Protein AF-A0A191TNE5-F1 (afdb_monomer_lite)

Structure (mmCIF, N/CA/C/O backbone):
data_AF-A0A191TNE5-F1
#
_entry.id   AF-A0A191TNE5-F1
#
loop_
_atom_site.group_PDB
_atom_site.id
_atom_site.type_symbol
_atom_site.label_atom_id
_atom_site.label_alt_id
_atom_site.label_comp_id
_atom_site.label_asym_id
_atom_site.label_entity_id
_atom_site.label_seq_id
_atom_site.pdbx_PDB_ins_code
_atom_site.Cartn_x
_atom_site.Cartn_y
_atom_site.Cartn_z
_atom_site.occupancy
_atom_site.B_iso_or_equiv
_atom_site.auth_seq_id
_atom_site.auth_comp_id
_atom_site.auth_asym_id
_atom_site.auth_atom_id
_atom_site.pdbx_PDB_model_num
ATOM 1 N N . MET A 1 1 ? 44.045 -22.160 -43.237 1.00 56.81 1 MET A N 1
ATOM 2 C CA . MET A 1 1 ? 44.665 -21.521 -42.048 1.00 56.81 1 MET A CA 1
ATOM 3 C C . MET A 1 1 ? 44.133 -20.107 -41.806 1.00 56.81 1 MET A C 1
ATOM 5 O O . MET A 1 1 ? 44.012 -19.737 -40.651 1.00 56.81 1 MET A O 1
ATOM 9 N N . SER A 1 2 ? 43.735 -19.357 -42.839 1.00 58.50 2 SER A N 1
ATOM 10 C CA . SER A 1 2 ? 42.990 -18.088 -42.722 1.00 58.50 2 SER A CA 1
ATOM 11 C C . SER A 1 2 ? 41.552 -18.247 -42.198 1.00 58.50 2 SER A C 1
ATOM 13 O O . SER A 1 2 ? 41.098 -17.406 -41.433 1.00 58.50 2 SER A O 1
ATOM 15 N N . ASP A 1 3 ? 40.870 -19.354 -42.516 1.00 63.12 3 ASP A N 1
ATOM 16 C CA . ASP A 1 3 ? 39.485 -19.592 -42.057 1.00 63.12 3 ASP A CA 1
ATOM 17 C C . ASP A 1 3 ? 39.366 -19.947 -40.566 1.00 63.12 3 ASP A C 1
ATOM 19 O O . ASP A 1 3 ? 38.325 -19.731 -39.956 1.00 63.12 3 ASP A O 1
ATOM 23 N N . LEU A 1 4 ? 40.436 -20.451 -39.940 1.00 58.78 4 LEU A N 1
ATOM 24 C CA . LEU A 1 4 ? 40.446 -20.765 -38.503 1.00 58.78 4 LEU A CA 1
ATOM 25 C C . LEU A 1 4 ? 40.683 -19.516 -37.639 1.00 58.78 4 LEU A C 1
ATOM 27 O O . LEU A 1 4 ? 40.211 -19.461 -36.509 1.00 58.78 4 LEU A O 1
ATOM 31 N N . ALA A 1 5 ? 41.334 -18.485 -38.194 1.00 61.16 5 ALA A N 1
ATOM 32 C CA . ALA A 1 5 ? 41.516 -17.192 -37.531 1.00 61.16 5 ALA A CA 1
ATOM 33 C C . ALA A 1 5 ? 40.217 -16.361 -37.497 1.00 61.16 5 ALA A C 1
ATOM 35 O O . ALA A 1 5 ? 39.995 -15.595 -36.561 1.00 61.16 5 ALA A O 1
ATOM 36 N N . GLN A 1 6 ? 39.319 -16.541 -38.477 1.00 56.53 6 GLN A N 1
ATOM 37 C CA . GLN A 1 6 ? 37.994 -15.906 -38.464 1.00 56.53 6 GLN A CA 1
ATOM 38 C C . GLN A 1 6 ? 36.999 -16.576 -37.502 1.00 56.53 6 GLN A C 1
ATOM 40 O O . GLN A 1 6 ? 36.040 -15.927 -37.088 1.00 56.53 6 GLN A O 1
ATOM 45 N N . LEU A 1 7 ? 37.228 -17.833 -37.105 1.00 59.94 7 LEU A N 1
ATOM 46 C CA . LEU A 1 7 ? 36.355 -18.560 -36.175 1.00 59.94 7 LEU A CA 1
ATOM 47 C C . LEU A 1 7 ? 36.657 -18.271 -34.695 1.00 59.94 7 LEU A C 1
ATOM 49 O O . LEU A 1 7 ? 35.757 -18.384 -33.867 1.00 59.94 7 LEU A O 1
ATOM 53 N N . GLU A 1 8 ? 37.870 -17.826 -34.355 1.00 58.50 8 GLU A N 1
ATOM 54 C CA . GLU A 1 8 ? 38.217 -17.384 -32.992 1.00 58.50 8 GLU A CA 1
ATOM 55 C C . GLU A 1 8 ? 37.733 -15.947 -32.708 1.00 58.50 8 GLU A C 1
ATOM 57 O O . GLU A 1 8 ? 37.327 -15.619 -31.596 1.00 58.50 8 GLU A O 1
ATOM 62 N N . SER A 1 9 ? 37.665 -15.101 -33.744 1.00 56.03 9 SER A N 1
ATOM 63 C CA . SER A 1 9 ? 37.179 -13.714 -33.649 1.00 56.03 9 SER A CA 1
ATOM 64 C C . SER A 1 9 ? 35.645 -13.585 -33.570 1.00 56.03 9 SER A C 1
ATOM 66 O O . SER A 1 9 ? 35.142 -12.483 -33.345 1.00 56.03 9 SER A O 1
ATOM 68 N N . GLY A 1 10 ? 34.894 -14.672 -33.780 1.00 53.88 10 GLY A N 1
ATOM 69 C CA . GLY A 1 10 ? 33.422 -14.681 -33.821 1.00 53.88 10 GLY A CA 1
ATOM 70 C C . GLY A 1 10 ? 32.728 -15.036 -32.499 1.00 53.88 10 GLY A C 1
ATOM 71 O O . GLY A 1 10 ? 31.500 -15.107 -32.449 1.00 53.88 10 GLY A O 1
ATOM 72 N N . GLY A 1 11 ? 33.486 -15.271 -31.425 1.00 46.25 11 GLY A N 1
ATOM 73 C CA . GLY A 1 11 ? 32.975 -15.685 -30.117 1.00 46.25 11 GLY A CA 1
ATOM 74 C C . GLY A 1 11 ? 32.293 -14.563 -29.327 1.00 46.25 11 GLY A C 1
ATOM 75 O O . GLY A 1 11 ? 32.898 -13.951 -28.454 1.00 46.25 11 GLY A O 1
ATOM 76 N N . HIS A 1 12 ? 31.017 -14.324 -29.626 1.00 54.53 12 HIS A N 1
ATOM 77 C CA . HIS A 1 12 ? 29.953 -13.909 -28.700 1.00 54.53 12 HIS A CA 1
ATOM 78 C C . HIS A 1 12 ? 30.336 -13.023 -27.499 1.00 54.53 12 HIS A C 1
ATOM 80 O O . HIS A 1 12 ? 30.406 -13.491 -26.366 1.00 54.53 12 HIS A O 1
ATOM 86 N N . THR A 1 13 ? 30.404 -11.708 -27.697 1.00 53.34 13 THR A N 1
ATOM 87 C CA . THR A 1 13 ? 30.177 -10.746 -26.603 1.00 53.34 13 THR A CA 1
ATOM 88 C C . THR A 1 13 ? 29.352 -9.561 -27.098 1.00 53.34 13 THR A C 1
ATOM 90 O O . THR A 1 13 ? 29.766 -8.406 -27.062 1.00 53.34 13 THR A O 1
ATOM 93 N N . HIS A 1 14 ? 28.113 -9.831 -27.520 1.00 50.88 14 HIS A N 1
ATOM 94 C CA . HIS A 1 14 ? 27.075 -8.802 -27.455 1.00 50.88 14 HIS A CA 1
ATOM 95 C C . HIS A 1 14 ? 26.749 -8.576 -25.978 1.00 50.88 14 HIS A C 1
ATOM 97 O O . HIS A 1 14 ? 25.836 -9.164 -25.406 1.00 50.88 14 HIS A O 1
ATOM 103 N N . ALA A 1 15 ? 27.582 -7.765 -25.332 1.00 47.78 15 ALA A N 1
ATOM 104 C CA . ALA A 1 15 ? 27.350 -7.276 -23.992 1.00 47.78 15 ALA A CA 1
ATOM 105 C C . ALA A 1 15 ? 26.025 -6.497 -23.992 1.00 47.78 15 ALA A C 1
ATOM 107 O O . ALA A 1 15 ? 25.950 -5.366 -24.473 1.00 47.78 15 ALA A O 1
ATOM 108 N N . HIS A 1 16 ? 24.980 -7.121 -23.448 1.00 53.62 16 HIS A N 1
ATOM 109 C CA . HIS A 1 16 ? 23.679 -6.538 -23.113 1.00 53.62 16 HIS A CA 1
ATOM 110 C C . HIS A 1 16 ? 23.814 -5.467 -22.005 1.00 53.62 16 HIS A C 1
ATOM 112 O O . HIS A 1 16 ? 23.197 -5.549 -20.948 1.00 53.62 16 HIS A O 1
ATOM 118 N N . ALA A 1 17 ? 24.667 -4.463 -22.206 1.00 52.97 17 ALA A N 1
ATOM 119 C CA . ALA A 1 17 ? 24.988 -3.433 -21.218 1.00 52.97 17 ALA A CA 1
ATOM 120 C C . ALA A 1 17 ? 24.107 -2.173 -21.338 1.00 52.97 17 ALA A C 1
ATOM 122 O O . ALA A 1 17 ? 24.320 -1.208 -20.602 1.00 52.97 17 ALA A O 1
ATOM 123 N N . PHE A 1 18 ? 23.136 -2.149 -22.260 1.00 51.16 18 PHE A N 1
ATOM 124 C CA . PHE A 1 18 ? 22.476 -0.902 -22.660 1.00 51.16 18 PHE A CA 1
ATOM 125 C C . PHE A 1 18 ? 21.146 -0.568 -21.962 1.00 51.16 18 PHE A C 1
ATOM 127 O O . PHE A 1 18 ? 20.737 0.586 -22.046 1.00 51.16 18 PHE A O 1
ATOM 134 N N . ASP A 1 19 ? 20.525 -1.473 -21.193 1.00 60.28 19 ASP A N 1
ATOM 135 C CA . ASP A 1 19 ? 19.192 -1.201 -20.603 1.00 60.28 19 ASP A CA 1
ATOM 136 C C . ASP A 1 19 ? 19.151 -1.058 -19.066 1.00 60.28 19 ASP A C 1
ATOM 138 O O . ASP A 1 19 ? 18.209 -0.514 -18.483 1.00 60.28 19 ASP A O 1
ATOM 142 N N . SER A 1 20 ? 20.225 -1.427 -18.361 1.00 66.19 20 SER A N 1
ATOM 143 C CA . SER A 1 20 ? 20.265 -1.383 -16.887 1.00 66.19 20 SER A CA 1
ATOM 144 C C . SER A 1 20 ? 20.106 0.031 -16.309 1.00 66.19 20 SER A C 1
ATOM 146 O O . SER A 1 20 ? 19.651 0.206 -15.176 1.00 66.19 20 SER A O 1
ATOM 148 N N . LYS A 1 21 ? 20.472 1.071 -17.073 1.00 76.12 21 LYS A N 1
ATOM 149 C CA . LYS A 1 21 ? 20.351 2.472 -16.636 1.00 76.12 21 LYS A CA 1
ATOM 150 C C . LYS A 1 21 ? 18.907 2.972 -16.670 1.00 76.12 21 LYS A C 1
ATOM 152 O O . LYS A 1 21 ? 18.526 3.728 -15.776 1.00 76.12 21 LYS A O 1
ATOM 157 N N . ALA A 1 22 ? 18.116 2.554 -17.659 1.00 77.44 22 ALA A N 1
ATOM 158 C CA . ALA A 1 22 ? 16.715 2.947 -17.784 1.00 77.44 22 ALA A CA 1
ATOM 159 C C . ALA A 1 22 ? 15.882 2.329 -16.654 1.00 77.44 22 ALA A C 1
ATOM 161 O O . ALA A 1 22 ? 15.199 3.050 -15.924 1.00 77.44 22 ALA A O 1
ATOM 162 N N . VAL A 1 23 ? 16.063 1.026 -16.415 1.00 75.25 23 VAL A N 1
ATOM 163 C CA . VAL A 1 23 ? 15.407 0.292 -15.322 1.00 75.25 23 VAL A CA 1
ATOM 164 C C . VAL A 1 23 ? 15.763 0.882 -13.956 1.00 75.25 23 VAL A C 1
ATOM 166 O O . VAL A 1 23 ? 14.881 1.156 -13.142 1.00 75.25 23 VAL A O 1
ATOM 169 N N . ARG A 1 24 ? 17.051 1.159 -13.702 1.00 80.81 24 ARG A N 1
ATOM 170 C CA . ARG A 1 24 ? 17.491 1.760 -12.432 1.00 80.81 24 ARG A CA 1
ATOM 171 C C . ARG A 1 24 ? 16.878 3.143 -12.203 1.00 80.81 24 ARG A C 1
ATOM 173 O O . ARG A 1 24 ? 16.558 3.479 -11.064 1.00 80.81 24 ARG A O 1
ATOM 180 N N . LYS A 1 25 ? 16.715 3.940 -13.263 1.00 84.38 25 LYS A N 1
ATOM 181 C CA . LYS A 1 25 ? 16.118 5.279 -13.180 1.00 84.38 25 LYS A CA 1
ATOM 182 C C . LYS A 1 25 ? 14.626 5.212 -12.864 1.00 84.38 25 LYS A C 1
ATOM 184 O O . LYS A 1 25 ? 14.167 5.994 -12.038 1.00 84.38 25 LYS A O 1
ATOM 189 N N . GLU A 1 26 ? 13.902 4.275 -13.471 1.00 83.69 26 GLU A N 1
ATOM 190 C CA . GLU A 1 26 ? 12.496 4.014 -13.147 1.00 83.69 26 GLU A CA 1
ATOM 191 C C . GLU A 1 26 ? 12.344 3.612 -11.676 1.00 83.69 26 GLU A C 1
ATOM 193 O O . GLU A 1 26 ? 11.641 4.294 -10.935 1.00 83.69 26 GLU A O 1
ATOM 198 N N . ILE A 1 27 ? 13.102 2.613 -11.204 1.00 85.38 27 ILE A N 1
ATOM 199 C CA . ILE A 1 27 ? 13.049 2.160 -9.801 1.00 85.38 27 ILE A CA 1
ATOM 200 C C . ILE A 1 27 ? 13.286 3.317 -8.828 1.00 85.38 27 ILE A C 1
ATOM 202 O O . ILE A 1 27 ? 12.579 3.458 -7.830 1.00 85.38 27 ILE A O 1
ATOM 206 N N . TRP A 1 28 ? 14.260 4.175 -9.126 1.00 88.56 28 TRP A N 1
ATOM 207 C CA . TRP A 1 28 ? 14.580 5.310 -8.268 1.00 88.56 28 TRP A CA 1
ATOM 208 C C . TRP A 1 28 ? 13.448 6.343 -8.210 1.00 88.56 28 TRP A C 1
ATOM 210 O O . TRP A 1 28 ? 13.179 6.883 -7.138 1.00 88.56 28 TRP A O 1
ATOM 220 N N . LYS A 1 29 ? 12.730 6.571 -9.321 1.00 88.06 29 LYS A N 1
ATOM 221 C CA . LYS A 1 29 ? 11.537 7.430 -9.328 1.00 88.06 29 LYS A CA 1
ATOM 222 C C . LYS A 1 29 ? 10.438 6.860 -8.438 1.00 88.06 29 LYS A C 1
ATOM 224 O O . LYS A 1 29 ? 9.902 7.610 -7.631 1.00 88.06 29 LYS A O 1
ATOM 229 N N . ILE A 1 30 ? 10.124 5.564 -8.543 1.00 89.00 30 ILE A N 1
ATOM 230 C CA . ILE A 1 30 ? 9.099 4.936 -7.687 1.00 89.00 30 ILE A CA 1
ATOM 231 C C . ILE A 1 30 ? 9.458 5.133 -6.220 1.00 89.00 30 ILE A C 1
ATOM 233 O O . ILE A 1 30 ? 8.650 5.616 -5.437 1.00 89.00 30 ILE A O 1
ATOM 237 N N . THR A 1 31 ? 10.686 4.755 -5.854 1.00 89.25 31 THR A N 1
ATOM 238 C CA . THR A 1 31 ? 11.139 4.765 -4.469 1.00 89.25 31 THR A CA 1
ATOM 239 C C . THR A 1 31 ? 11.068 6.180 -3.925 1.00 89.25 31 THR A C 1
ATOM 241 O O . THR A 1 31 ? 10.619 6.373 -2.798 1.00 89.25 31 THR A O 1
ATOM 244 N N . LEU A 1 32 ? 11.411 7.180 -4.741 1.00 92.50 32 LEU A N 1
ATOM 245 C CA . LEU A 1 32 ? 11.249 8.581 -4.386 1.00 92.50 32 LEU A CA 1
ATOM 246 C C . LEU A 1 32 ? 9.772 8.956 -4.175 1.00 92.50 32 LEU A C 1
ATOM 248 O O . LEU A 1 32 ? 9.444 9.489 -3.117 1.00 92.50 32 LEU A O 1
ATOM 252 N N . TYR A 1 33 ? 8.877 8.630 -5.115 1.00 91.44 33 TYR A N 1
ATOM 253 C CA . TYR A 1 33 ? 7.435 8.888 -4.981 1.00 91.44 33 TYR A CA 1
ATOM 254 C C . TYR A 1 33 ? 6.848 8.252 -3.715 1.00 91.44 33 TYR A C 1
ATOM 256 O O . TYR A 1 33 ? 6.118 8.911 -2.975 1.00 91.44 33 TYR A O 1
ATOM 264 N N . LEU A 1 34 ? 7.198 6.999 -3.419 1.00 89.62 34 LEU A N 1
ATOM 265 C CA . LEU A 1 34 ? 6.706 6.304 -2.230 1.00 89.62 34 LEU A CA 1
ATOM 266 C C . LEU A 1 34 ? 7.306 6.818 -0.936 1.00 89.62 34 LEU A C 1
ATOM 268 O O . LEU A 1 34 ? 6.618 6.828 0.083 1.00 89.62 34 LEU A O 1
ATOM 272 N N . THR A 1 35 ? 8.569 7.233 -0.961 1.00 93.25 35 THR A N 1
ATOM 273 C CA . THR A 1 35 ? 9.215 7.835 0.206 1.00 93.25 35 THR A CA 1
ATOM 274 C C . THR A 1 35 ? 8.526 9.147 0.551 1.00 93.25 35 THR A C 1
ATOM 276 O O . THR A 1 35 ? 8.131 9.342 1.696 1.00 93.25 35 THR A O 1
ATOM 279 N N . VAL A 1 36 ? 8.299 10.008 -0.445 1.00 94.69 36 VAL A N 1
ATOM 280 C CA . VAL A 1 36 ? 7.580 11.275 -0.258 1.00 94.69 36 VAL A CA 1
ATOM 281 C C . VAL A 1 36 ? 6.164 11.024 0.258 1.00 94.69 36 VAL A C 1
ATOM 283 O O . VAL A 1 36 ? 5.768 11.629 1.252 1.00 94.69 36 VAL A O 1
ATOM 286 N N . LEU A 1 37 ? 5.429 10.088 -0.349 1.00 92.56 37 LEU A N 1
ATOM 287 C CA . LEU A 1 37 ? 4.082 9.727 0.095 1.00 92.56 37 LEU A CA 1
ATOM 288 C C . LEU A 1 37 ? 4.087 9.205 1.543 1.00 92.56 37 LEU A C 1
ATOM 290 O O . LEU A 1 37 ? 3.272 9.644 2.344 1.00 92.56 37 LEU A O 1
ATOM 294 N N . THR A 1 38 ? 5.066 8.378 1.919 1.00 93.38 38 THR A N 1
ATOM 295 C CA . THR A 1 38 ? 5.211 7.855 3.290 1.00 93.38 38 THR A CA 1
ATOM 296 C C . THR A 1 38 ? 5.540 8.946 4.310 1.00 93.38 38 THR A C 1
ATOM 298 O O . THR A 1 38 ? 5.012 8.923 5.419 1.00 93.38 38 THR A O 1
ATOM 301 N N . ILE A 1 39 ? 6.378 9.923 3.954 1.00 95.00 39 ILE A N 1
ATOM 302 C CA . ILE A 1 39 ? 6.674 11.069 4.827 1.00 95.00 39 ILE A CA 1
ATOM 303 C C . ILE A 1 39 ? 5.410 11.907 5.044 1.00 95.00 39 ILE A C 1
ATOM 305 O O . ILE A 1 39 ? 5.096 12.253 6.181 1.00 95.00 39 ILE A O 1
ATOM 309 N N . ILE A 1 40 ? 4.660 12.193 3.975 1.00 92.81 40 ILE A N 1
ATOM 310 C CA . ILE A 1 40 ? 3.402 12.949 4.057 1.00 92.81 40 ILE A CA 1
ATOM 311 C C . ILE A 1 40 ? 2.384 12.211 4.934 1.00 92.81 40 ILE A C 1
ATOM 313 O O . ILE A 1 40 ? 1.787 12.827 5.814 1.00 92.81 40 ILE A O 1
ATOM 317 N N . GLU A 1 41 ? 2.217 10.900 4.740 1.00 91.50 41 GLU A N 1
ATOM 318 C CA . GLU A 1 41 ? 1.343 10.061 5.570 1.00 91.50 41 GLU A CA 1
ATOM 319 C C . GLU A 1 41 ? 1.723 10.131 7.055 1.00 91.50 41 GLU A C 1
ATOM 321 O O . GLU A 1 41 ? 0.848 10.270 7.909 1.00 91.50 41 GLU A O 1
ATOM 326 N N . LEU A 1 42 ? 3.020 10.062 7.372 1.00 91.50 42 LEU A N 1
ATOM 327 C CA . LEU A 1 42 ? 3.512 10.066 8.750 1.00 91.50 42 LEU A CA 1
ATOM 328 C C . LEU A 1 42 ? 3.318 11.431 9.422 1.00 91.50 42 LEU A C 1
ATOM 330 O O . LEU A 1 42 ? 2.909 11.490 10.580 1.00 91.50 42 LEU A O 1
ATOM 334 N N . ILE A 1 43 ? 3.527 12.526 8.684 1.00 91.88 43 ILE A N 1
ATOM 335 C CA . ILE A 1 43 ? 3.230 13.887 9.154 1.00 91.88 43 ILE A CA 1
ATOM 336 C C . ILE A 1 43 ? 1.721 14.061 9.375 1.00 91.88 43 ILE A C 1
ATOM 338 O O . ILE A 1 43 ? 1.313 14.611 10.399 1.00 91.88 43 ILE A O 1
ATOM 342 N N . LEU A 1 44 ? 0.872 13.562 8.469 1.00 88.75 44 LEU A N 1
ATOM 343 C CA . LEU A 1 44 ? -0.583 13.585 8.662 1.00 88.75 44 LEU A CA 1
ATOM 344 C C . LEU A 1 44 ? -0.998 12.780 9.902 1.00 88.75 44 LEU A C 1
ATOM 346 O O . LEU A 1 44 ? -1.807 13.247 10.700 1.00 88.75 44 LEU A O 1
ATOM 350 N N . GLY A 1 45 ? -0.415 11.597 10.097 1.00 87.31 45 GLY A N 1
ATOM 351 C CA . GLY A 1 45 ? -0.660 10.773 11.278 1.00 87.31 45 GLY A CA 1
ATOM 352 C C . GLY A 1 45 ? -0.214 11.452 12.574 1.00 87.31 45 GLY A C 1
ATOM 353 O O . GLY A 1 45 ? -0.929 11.395 13.573 1.00 87.31 45 GLY A O 1
ATOM 354 N N . PHE A 1 46 ? 0.927 12.144 12.555 1.00 87.00 46 PHE A N 1
ATOM 355 C CA . PHE A 1 46 ? 1.448 12.860 13.718 1.00 87.00 46 PHE A CA 1
ATOM 356 C C . PHE A 1 46 ? 0.628 14.110 14.054 1.00 87.00 46 PHE A C 1
ATOM 358 O O . PHE A 1 46 ? 0.278 14.328 15.210 1.00 87.00 46 PHE A O 1
ATOM 365 N N . THR A 1 47 ? 0.256 14.913 13.054 1.00 84.50 47 THR A N 1
ATOM 366 C CA . THR A 1 47 ? -0.562 16.124 13.271 1.00 84.50 47 THR A CA 1
ATOM 367 C C . THR A 1 47 ? -1.946 15.796 13.837 1.00 84.50 47 THR A C 1
ATOM 369 O O . THR A 1 47 ? -2.486 16.556 14.640 1.00 84.50 47 THR A O 1
ATOM 372 N N . MET A 1 48 ? -2.482 14.623 13.500 1.00 76.19 48 MET A N 1
ATOM 373 C CA . MET A 1 48 ? -3.737 14.099 14.031 1.00 76.19 48 MET A CA 1
ATOM 374 C C . MET A 1 48 ? -3.681 13.737 15.533 1.00 76.19 48 MET A C 1
ATOM 376 O O . MET A 1 48 ? -4.731 13.601 16.165 1.00 76.19 48 MET A O 1
ATOM 380 N N . MET A 1 49 ? -2.492 13.592 16.133 1.00 73.94 49 MET A N 1
ATOM 381 C CA . MET A 1 49 ? -2.346 13.320 17.572 1.00 73.94 49 MET A CA 1
ATOM 382 C C . MET A 1 49 ? -2.891 14.463 18.441 1.00 73.94 49 MET A C 1
ATOM 384 O O . MET A 1 49 ? -3.365 14.213 19.543 1.00 73.94 49 MET A O 1
ATOM 388 N N . ASN A 1 50 ? -2.897 15.691 17.919 1.00 71.19 50 ASN A N 1
ATOM 389 C CA . ASN A 1 50 ? -3.358 16.882 18.635 1.00 71.19 50 ASN A CA 1
ATOM 390 C C . ASN A 1 50 ? -4.869 17.146 18.486 1.00 71.19 50 ASN A C 1
ATOM 392 O O . ASN A 1 50 ? -5.352 18.187 18.927 1.00 71.19 50 ASN A O 1
ATOM 396 N N . TRP A 1 51 ? -5.620 16.261 17.819 1.00 73.00 51 TRP A N 1
ATOM 397 C CA . TRP A 1 51 ? -7.066 16.412 17.643 1.00 73.00 51 TRP A CA 1
ATOM 398 C C . TRP A 1 51 ? -7.866 15.716 18.738 1.00 73.00 51 TRP A C 1
ATOM 400 O O . TRP A 1 51 ? -7.540 14.607 19.157 1.00 73.00 51 TRP A O 1
ATOM 410 N N . GLU A 1 52 ? -8.968 16.362 19.119 1.00 75.06 52 GLU A N 1
ATOM 411 C CA . GLU A 1 52 ? -9.914 15.902 20.132 1.00 75.06 52 GLU A CA 1
ATOM 412 C C . GLU A 1 52 ? -10.415 14.475 19.850 1.00 75.06 52 GLU A C 1
ATOM 414 O O . GLU A 1 52 ? -10.753 14.103 18.713 1.00 75.06 52 GLU A O 1
ATOM 419 N N . GLU A 1 53 ? -10.440 13.652 20.897 1.00 65.38 53 GLU A N 1
ATOM 420 C CA . GLU A 1 53 ? -10.878 12.263 20.821 1.00 65.38 53 GLU A CA 1
ATOM 421 C C . GLU A 1 53 ? -12.381 12.197 20.493 1.00 65.38 53 GLU A C 1
ATOM 423 O O . GLU A 1 53 ? -13.192 12.878 21.108 1.00 65.38 53 GLU A O 1
ATOM 428 N N . GLY A 1 54 ? -12.761 11.403 19.484 1.00 65.75 54 GLY A N 1
ATOM 429 C CA . GLY A 1 54 ? -14.163 11.233 19.063 1.00 65.75 54 GLY A CA 1
ATOM 430 C C . GLY A 1 54 ? -14.634 12.132 17.912 1.00 65.75 54 GLY A C 1
ATOM 431 O O . GLY A 1 54 ? -15.761 11.989 17.443 1.00 65.75 54 GLY A O 1
ATOM 432 N N . SER A 1 55 ? -13.785 13.023 17.391 1.00 77.88 55 SER A N 1
ATOM 433 C CA . SER A 1 55 ? -14.124 13.796 16.190 1.00 77.88 55 SER A CA 1
ATOM 434 C C . SER A 1 55 ? -14.231 12.902 14.947 1.00 77.88 55 SER A C 1
ATOM 436 O O . SER A 1 55 ? -13.256 12.257 14.570 1.00 77.88 55 SER A O 1
ATOM 438 N N . PHE A 1 56 ? -15.346 12.963 14.208 1.00 78.88 56 PHE A N 1
ATOM 439 C CA . PHE A 1 56 ? -15.507 12.279 12.906 1.00 78.88 56 PHE A CA 1
ATOM 440 C C . PHE A 1 56 ? -14.350 12.571 11.931 1.00 78.88 56 PHE A C 1
ATOM 442 O O . PHE A 1 56 ? -13.913 11.711 11.168 1.00 78.88 56 PHE A O 1
ATOM 449 N N . LYS A 1 57 ? -13.789 13.786 12.010 1.00 78.94 57 LYS A N 1
ATOM 450 C CA . LYS A 1 57 ? -12.607 14.203 11.244 1.00 78.94 57 LYS A CA 1
ATOM 451 C C . LYS A 1 57 ? -11.376 13.342 11.543 1.00 78.94 57 LYS A C 1
ATOM 453 O O . LYS A 1 57 ? -10.640 13.028 10.612 1.00 78.94 57 LYS A O 1
ATOM 458 N N . ARG A 1 58 ? -11.161 12.928 12.803 1.00 82.62 58 ARG A N 1
ATOM 459 C CA . ARG A 1 58 ? -10.068 12.011 13.162 1.00 82.62 58 ARG A CA 1
ATOM 460 C C . ARG A 1 58 ? -10.234 10.692 12.414 1.00 82.62 58 ARG A C 1
ATOM 462 O O . ARG A 1 58 ? -9.316 10.236 11.739 1.00 82.62 58 ARG A O 1
ATOM 469 N N . ASP A 1 59 ? -11.396 10.072 12.561 1.00 84.38 59 ASP A N 1
ATOM 470 C CA . ASP A 1 59 ? -11.609 8.708 12.081 1.00 84.38 59 ASP A CA 1
ATOM 471 C C . ASP A 1 59 ? -11.606 8.635 10.553 1.00 84.38 59 ASP A C 1
ATOM 473 O O . ASP A 1 59 ? -11.042 7.704 9.977 1.00 84.38 59 ASP A O 1
ATOM 477 N N . PHE A 1 60 ? -12.108 9.678 9.890 1.00 87.44 60 PHE A N 1
ATOM 478 C CA . PHE A 1 60 ? -11.987 9.827 8.444 1.00 87.44 60 PHE A CA 1
ATOM 479 C C . PHE A 1 60 ? -10.523 9.914 7.981 1.00 87.44 60 PHE A C 1
ATOM 481 O O . PHE A 1 60 ? -10.123 9.203 7.058 1.00 87.44 60 PHE A O 1
ATOM 488 N N . VAL A 1 61 ? -9.694 10.729 8.646 1.00 86.69 61 VAL A N 1
ATOM 489 C CA . VAL A 1 61 ? -8.268 10.867 8.303 1.00 86.69 61 VAL A CA 1
ATOM 490 C C . VAL A 1 61 ? -7.494 9.571 8.563 1.00 86.69 61 VAL A C 1
ATOM 492 O O . VAL A 1 61 ? -6.700 9.167 7.716 1.00 86.69 61 VAL A O 1
ATOM 495 N N . LYS A 1 62 ? -7.773 8.856 9.663 1.00 88.81 62 LYS A N 1
ATOM 496 C CA . LYS A 1 62 ? -7.256 7.490 9.894 1.00 88.81 62 LYS A CA 1
ATOM 497 C C . LYS A 1 62 ? -7.592 6.557 8.734 1.00 88.81 62 LYS A C 1
ATOM 499 O O . LYS A 1 62 ? -6.716 5.837 8.262 1.00 88.81 62 LYS A O 1
ATOM 504 N N . GLY A 1 63 ? -8.841 6.586 8.269 1.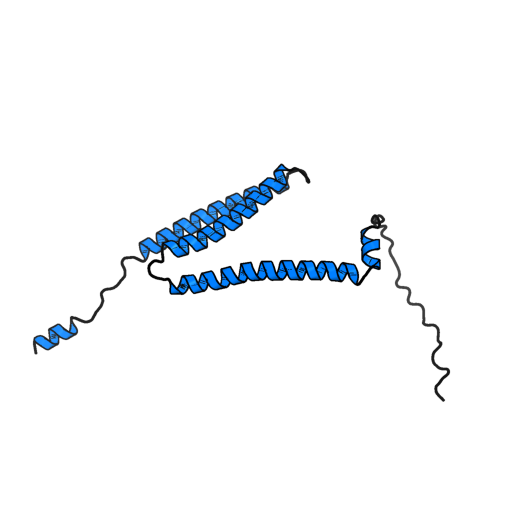00 90.50 63 GLY A N 1
ATOM 505 C CA . GLY A 1 63 ? -9.282 5.809 7.114 1.00 90.50 63 GLY A CA 1
ATOM 506 C C . GLY A 1 63 ? -8.478 6.140 5.857 1.00 90.50 63 GLY A C 1
ATOM 507 O O . GLY A 1 63 ? -7.975 5.233 5.198 1.00 90.50 63 GLY A O 1
ATOM 508 N N . ILE A 1 64 ? -8.276 7.430 5.568 1.00 90.81 64 ILE A N 1
ATOM 509 C CA . ILE A 1 64 ? -7.456 7.879 4.433 1.00 90.81 64 ILE A CA 1
ATOM 510 C C . ILE A 1 64 ? -6.020 7.369 4.549 1.00 90.81 64 ILE A C 1
ATOM 512 O O . ILE A 1 64 ? -5.493 6.848 3.572 1.00 90.81 64 ILE A O 1
ATOM 516 N N . ILE A 1 65 ? -5.396 7.480 5.724 1.00 91.56 65 ILE A N 1
ATOM 517 C CA . ILE A 1 65 ? -4.024 7.001 5.937 1.00 91.56 65 ILE A CA 1
ATOM 518 C C . ILE A 1 65 ? -3.938 5.497 5.648 1.00 91.56 65 ILE A C 1
ATOM 520 O O . ILE A 1 65 ? -3.034 5.061 4.944 1.00 91.56 65 ILE A O 1
ATOM 524 N N . ILE A 1 66 ? -4.903 4.699 6.116 1.00 91.44 66 ILE A N 1
ATOM 525 C CA . ILE A 1 66 ? -4.946 3.256 5.830 1.00 91.44 66 ILE A CA 1
ATOM 526 C C . ILE A 1 66 ? -5.107 2.994 4.325 1.00 91.44 66 ILE A C 1
ATOM 528 O O . ILE A 1 66 ? -4.428 2.129 3.772 1.00 91.44 66 ILE A O 1
ATOM 532 N N . ILE A 1 67 ? -5.974 3.742 3.641 1.00 92.06 67 ILE A N 1
ATOM 533 C CA . ILE A 1 67 ? -6.182 3.594 2.194 1.00 92.06 67 ILE A CA 1
ATOM 534 C C . ILE A 1 67 ? -4.912 3.957 1.417 1.00 92.06 67 ILE A C 1
ATOM 536 O O . ILE A 1 67 ? -4.547 3.231 0.495 1.00 92.06 67 ILE A O 1
ATOM 540 N N . LEU A 1 68 ? -4.208 5.028 1.793 1.00 90.50 68 LEU A N 1
ATOM 541 C CA . LEU A 1 68 ? -2.944 5.422 1.166 1.00 90.50 68 LEU A CA 1
ATOM 542 C C . LEU A 1 68 ? -1.837 4.371 1.402 1.00 90.50 68 LEU A C 1
ATOM 544 O O . LEU A 1 68 ? -1.099 4.037 0.468 1.00 90.50 68 LEU A O 1
ATOM 548 N N . MET A 1 69 ? -1.814 3.735 2.581 1.00 90.69 69 MET A N 1
ATOM 549 C CA . MET A 1 69 ? -0.911 2.616 2.887 1.00 90.69 69 MET A CA 1
ATOM 550 C C . MET A 1 69 ? -1.175 1.398 1.998 1.00 90.69 69 MET A C 1
ATOM 552 O O . MET A 1 69 ? -0.238 0.765 1.504 1.00 90.69 69 MET A O 1
ATOM 556 N N . LEU A 1 70 ? -2.446 1.071 1.762 1.00 89.44 70 LEU A N 1
ATOM 557 C CA . LEU A 1 70 ? -2.820 0.005 0.834 1.00 89.44 70 LEU A CA 1
ATOM 558 C C . LEU A 1 70 ? -2.469 0.393 -0.604 1.00 89.44 70 LEU A C 1
ATOM 560 O O . LEU A 1 70 ? -1.856 -0.396 -1.323 1.00 89.44 70 LEU A O 1
ATOM 564 N N . TRP A 1 71 ? -2.795 1.621 -1.010 1.00 90.44 71 TRP A N 1
ATOM 565 C CA . TRP A 1 71 ? -2.514 2.135 -2.347 1.00 90.44 71 TRP A CA 1
ATOM 566 C C . TRP A 1 71 ? -1.033 2.023 -2.694 1.00 90.44 71 TRP A C 1
ATOM 568 O O . TRP A 1 71 ? -0.690 1.497 -3.753 1.00 90.44 71 TRP A O 1
ATOM 578 N N . LYS A 1 72 ? -0.131 2.464 -1.808 1.00 89.75 72 LYS A N 1
ATOM 579 C CA . LYS A 1 72 ? 1.309 2.388 -2.086 1.00 89.75 72 LYS A CA 1
ATOM 580 C C . LYS A 1 72 ? 1.814 0.948 -2.167 1.00 89.75 72 LYS A C 1
ATOM 582 O O . LYS A 1 72 ? 2.692 0.665 -2.980 1.00 89.75 72 LYS A O 1
ATOM 587 N N . ALA A 1 73 ? 1.244 0.033 -1.382 1.00 86.44 73 ALA A N 1
ATOM 588 C CA . ALA A 1 73 ? 1.575 -1.385 -1.465 1.00 86.44 73 ALA A CA 1
ATOM 589 C C . ALA A 1 73 ? 1.167 -1.969 -2.830 1.00 86.44 73 ALA A C 1
ATOM 591 O O . ALA A 1 73 ? 1.972 -2.634 -3.483 1.00 86.44 73 ALA A O 1
ATOM 592 N N . PHE A 1 74 ? -0.035 -1.644 -3.318 1.00 84.88 74 PHE A N 1
ATOM 593 C CA . PHE A 1 74 ? -0.461 -2.024 -4.667 1.00 84.88 74 PHE A CA 1
ATOM 594 C C . PHE A 1 74 ? 0.374 -1.348 -5.762 1.00 84.88 74 PHE A C 1
ATOM 596 O O . PHE A 1 74 ? 0.695 -1.994 -6.758 1.00 84.88 74 PHE A O 1
ATOM 603 N N . TYR A 1 75 ? 0.782 -0.089 -5.574 1.00 86.12 75 TYR A N 1
ATOM 604 C CA . TYR A 1 75 ? 1.632 0.641 -6.519 1.00 86.12 75 TYR A CA 1
ATOM 605 C C . TYR A 1 75 ? 3.004 -0.025 -6.685 1.00 86.12 75 TYR A C 1
ATOM 607 O O . TYR A 1 75 ? 3.462 -0.192 -7.813 1.00 86.12 75 TYR A O 1
ATOM 615 N N . ILE A 1 76 ? 3.633 -0.465 -5.586 1.00 84.69 76 ILE A N 1
ATOM 616 C CA . ILE A 1 76 ? 4.866 -1.273 -5.617 1.00 84.69 76 ILE A CA 1
ATOM 617 C C . ILE A 1 76 ? 4.647 -2.503 -6.492 1.00 84.69 76 ILE A C 1
ATOM 619 O O . ILE A 1 76 ? 5.382 -2.711 -7.454 1.00 84.69 76 ILE A O 1
ATOM 623 N N . ILE A 1 77 ? 3.617 -3.296 -6.191 1.00 79.88 77 ILE A N 1
ATOM 624 C CA . ILE A 1 77 ? 3.360 -4.566 -6.879 1.00 79.88 77 ILE A CA 1
ATOM 625 C C . ILE A 1 77 ? 3.094 -4.333 -8.370 1.00 79.88 77 ILE A C 1
ATOM 627 O O . ILE A 1 77 ? 3.715 -4.984 -9.205 1.00 79.88 77 ILE A O 1
ATOM 631 N N . GLY A 1 78 ? 2.214 -3.389 -8.711 1.00 78.12 78 GLY A N 1
ATOM 632 C CA . GLY A 1 78 ? 1.828 -3.091 -10.090 1.00 78.12 78 GLY A CA 1
ATOM 633 C C . GLY A 1 78 ? 2.964 -2.491 -10.916 1.00 78.12 78 GLY A C 1
ATOM 634 O O . GLY A 1 78 ? 3.165 -2.876 -12.067 1.00 78.12 78 GLY A O 1
ATOM 635 N N . TYR A 1 79 ? 3.771 -1.606 -10.336 1.00 76.19 79 TYR A N 1
ATOM 636 C CA . TYR A 1 79 ? 4.907 -1.020 -11.042 1.00 76.19 79 TYR A CA 1
ATOM 637 C C . TYR A 1 79 ? 6.024 -2.044 -11.258 1.00 76.19 79 TYR A C 1
ATOM 639 O O . TYR A 1 79 ? 6.534 -2.188 -12.374 1.00 76.19 79 TYR A O 1
ATOM 647 N N . PHE A 1 80 ? 6.333 -2.841 -10.229 1.00 70.69 80 PHE A N 1
ATOM 648 C CA . PHE A 1 80 ? 7.180 -4.017 -10.388 1.00 70.69 80 PHE A CA 1
ATOM 649 C C . PHE A 1 80 ? 6.542 -5.070 -11.295 1.00 70.69 80 PHE A C 1
ATOM 651 O O . PHE A 1 80 ? 7.197 -6.062 -11.546 1.00 70.69 80 PHE A O 1
ATOM 658 N N . MET A 1 81 ? 5.326 -4.901 -11.814 1.00 66.50 81 MET A N 1
ATOM 659 C CA . MET A 1 81 ? 4.687 -5.824 -12.755 1.00 66.50 81 MET A CA 1
ATOM 660 C C . MET A 1 81 ? 4.624 -5.261 -14.183 1.00 66.50 81 MET A C 1
ATOM 662 O O . MET A 1 81 ? 4.669 -6.028 -15.142 1.00 66.50 81 MET A O 1
ATOM 666 N N . HIS A 1 82 ? 4.590 -3.938 -14.347 1.00 63.56 82 HIS A N 1
ATOM 667 C CA . HIS A 1 82 ? 4.482 -3.289 -15.655 1.00 63.56 82 HIS A CA 1
ATOM 668 C C . HIS A 1 82 ? 5.827 -3.185 -16.397 1.00 63.56 82 HIS A C 1
ATOM 670 O O . HIS A 1 82 ? 5.887 -3.430 -17.597 1.00 63.56 82 HIS A O 1
ATOM 676 N N . LEU A 1 83 ? 6.939 -2.953 -15.690 1.00 61.78 83 LEU A N 1
ATOM 677 C CA . LEU A 1 83 ? 8.298 -2.938 -16.276 1.00 61.78 83 LEU A CA 1
ATOM 678 C C . LEU A 1 83 ? 8.904 -4.331 -16.486 1.00 61.78 83 LEU A C 1
ATOM 680 O O . LEU A 1 83 ? 10.099 -4.484 -16.720 1.00 61.78 83 LEU A O 1
ATOM 684 N N . ARG A 1 84 ? 8.074 -5.366 -16.369 1.00 57.62 84 ARG A N 1
ATOM 685 C CA . ARG A 1 84 ? 8.472 -6.772 -16.292 1.00 57.62 84 ARG A CA 1
ATOM 686 C C . ARG A 1 84 ? 7.948 -7.619 -17.434 1.00 57.62 84 ARG A C 1
ATOM 688 O O . ARG A 1 84 ? 7.718 -8.815 -17.246 1.00 57.62 84 ARG A O 1
ATOM 695 N N . HIS A 1 85 ? 7.827 -7.059 -18.632 1.00 53.84 85 HIS A N 1
ATOM 696 C CA . HIS A 1 85 ? 7.578 -7.903 -19.801 1.00 53.84 85 HIS A CA 1
ATOM 697 C C . HIS A 1 85 ? 8.636 -9.027 -19.950 1.00 53.84 85 HIS A C 1
ATOM 699 O O . HIS A 1 85 ? 8.321 -10.082 -20.490 1.00 53.84 85 HIS A O 1
ATOM 705 N N . GLU A 1 86 ? 9.825 -8.866 -19.352 1.00 59.34 86 GLU A N 1
ATOM 706 C CA . GLU A 1 86 ? 10.934 -9.831 -19.354 1.00 59.34 86 GLU A CA 1
ATOM 707 C C . GLU A 1 86 ? 10.972 -10.853 -18.201 1.00 59.34 86 GLU A C 1
ATOM 709 O O . GLU A 1 86 ? 11.740 -11.807 -18.247 1.00 59.34 86 GLU A O 1
ATOM 714 N N . VAL A 1 87 ? 10.186 -10.696 -17.132 1.00 61.97 87 VAL A N 1
ATOM 715 C CA . VAL A 1 87 ? 10.521 -11.351 -15.851 1.00 61.97 87 VAL A CA 1
ATOM 716 C C . VAL A 1 87 ? 9.300 -11.953 -15.142 1.00 61.97 87 VAL A C 1
ATOM 718 O O . VAL A 1 87 ? 9.217 -11.949 -13.922 1.00 61.97 87 VAL A O 1
ATOM 721 N N . LYS A 1 88 ? 8.359 -12.559 -15.870 1.00 67.00 88 LYS A N 1
ATOM 722 C CA . LYS A 1 88 ? 7.185 -13.272 -15.305 1.00 67.00 88 LYS A CA 1
ATOM 723 C C . LYS A 1 88 ? 7.505 -14.278 -14.174 1.00 67.00 88 LYS A C 1
ATOM 725 O O . LYS A 1 88 ? 6.665 -14.547 -13.320 1.00 67.00 88 LYS A O 1
ATOM 730 N N . THR A 1 89 ? 8.730 -14.788 -14.104 1.00 70.06 89 THR A N 1
ATOM 731 C CA . THR A 1 89 ? 9.153 -15.729 -13.057 1.00 70.06 89 THR A CA 1
ATOM 732 C C . THR A 1 89 ? 9.250 -15.095 -11.667 1.00 70.06 89 THR A C 1
ATOM 734 O O . THR A 1 89 ? 8.720 -15.647 -10.711 1.00 70.06 89 THR A O 1
ATOM 737 N N . MET A 1 90 ? 9.855 -13.915 -11.509 1.00 68.00 90 MET A N 1
ATOM 738 C CA . MET A 1 90 ? 9.969 -13.296 -10.171 1.00 68.00 90 MET A CA 1
ATOM 739 C C . MET A 1 90 ? 8.712 -12.476 -9.787 1.00 68.00 90 MET A C 1
ATOM 741 O O . MET A 1 90 ? 8.609 -12.068 -8.637 1.00 68.00 90 MET A O 1
ATOM 745 N N . ILE A 1 91 ? 7.718 -12.251 -10.671 1.00 77.31 91 ILE A N 1
ATOM 746 C CA . ILE A 1 91 ? 6.419 -11.703 -10.212 1.00 77.31 91 ILE A CA 1
ATOM 747 C C . ILE A 1 91 ? 5.665 -12.781 -9.440 1.00 77.31 91 ILE A C 1
ATOM 749 O O . ILE A 1 91 ? 5.108 -12.477 -8.398 1.00 77.31 91 ILE A O 1
ATOM 753 N N . MET A 1 92 ? 5.751 -14.046 -9.860 1.00 77.06 92 MET A N 1
ATOM 754 C CA . MET A 1 92 ? 5.213 -15.179 -9.103 1.00 77.06 92 MET A CA 1
ATOM 755 C C . MET A 1 92 ? 5.846 -15.277 -7.703 1.00 77.06 92 MET A C 1
ATOM 757 O O . MET A 1 92 ? 5.129 -15.464 -6.726 1.00 77.06 92 MET A O 1
ATOM 761 N N . VAL A 1 93 ? 7.157 -15.032 -7.580 1.00 81.62 93 VAL A N 1
ATOM 762 C CA . VAL A 1 93 ? 7.878 -15.039 -6.289 1.00 81.62 93 VAL A CA 1
ATOM 763 C C . VAL A 1 93 ? 7.466 -13.895 -5.358 1.00 81.62 93 VAL A C 1
ATOM 765 O O . VAL A 1 93 ? 7.533 -14.063 -4.149 1.00 81.62 93 VAL A O 1
ATOM 768 N N . ILE A 1 94 ? 7.034 -12.745 -5.884 1.00 82.94 94 ILE A N 1
ATOM 769 C CA . ILE A 1 94 ? 6.559 -11.607 -5.070 1.00 82.94 94 ILE A CA 1
ATOM 770 C C . ILE A 1 94 ? 5.048 -11.702 -4.809 1.00 82.94 94 ILE A C 1
ATOM 772 O O . ILE A 1 94 ? 4.575 -11.365 -3.726 1.00 82.94 94 ILE A O 1
ATOM 776 N N . ALA A 1 95 ? 4.280 -12.197 -5.778 1.00 80.94 95 ALA A N 1
ATOM 777 C CA . ALA A 1 95 ? 2.834 -12.349 -5.676 1.00 80.94 95 ALA A CA 1
ATOM 778 C C . ALA A 1 95 ? 2.438 -13.465 -4.704 1.00 80.94 95 ALA A C 1
ATOM 780 O O . ALA A 1 95 ? 1.478 -13.301 -3.959 1.00 80.94 95 ALA A O 1
ATOM 781 N N . LEU A 1 96 ? 3.188 -14.572 -4.668 1.00 86.81 96 LEU A N 1
ATOM 782 C CA . LEU A 1 96 ? 2.941 -15.683 -3.751 1.00 86.81 96 LEU A CA 1
ATOM 783 C C . LEU A 1 96 ? 2.969 -15.247 -2.268 1.00 86.81 96 LEU A C 1
ATOM 785 O O . LEU A 1 96 ? 1.956 -15.433 -1.594 1.00 86.81 96 LEU A O 1
ATOM 789 N N . PRO A 1 97 ? 4.040 -14.618 -1.738 1.00 85.88 97 PRO A N 1
ATOM 790 C CA . PRO A 1 97 ? 4.058 -14.142 -0.357 1.00 85.88 97 PRO A CA 1
ATOM 791 C C . PRO A 1 97 ? 3.032 -13.032 -0.104 1.00 85.88 97 PRO A C 1
ATOM 793 O O . PRO A 1 97 ? 2.451 -13.000 0.977 1.00 85.88 97 PRO A O 1
ATOM 796 N N . ALA A 1 98 ? 2.742 -12.165 -1.081 1.00 86.31 98 ALA A N 1
ATOM 797 C CA . ALA A 1 98 ? 1.701 -11.143 -0.937 1.00 86.31 98 ALA A CA 1
ATOM 798 C C . ALA A 1 98 ? 0.293 -11.757 -0.793 1.00 86.31 98 ALA A C 1
ATOM 800 O O . ALA A 1 98 ? -0.481 -11.343 0.069 1.00 86.31 98 ALA A O 1
ATOM 801 N N . LEU A 1 99 ? -0.026 -12.780 -1.592 1.00 88.44 99 LEU A N 1
ATOM 802 C CA . LEU A 1 99 ? -1.289 -13.513 -1.509 1.00 88.44 99 LEU A CA 1
ATOM 803 C C . LEU A 1 99 ? -1.404 -14.265 -0.176 1.00 88.44 99 LEU A C 1
ATOM 805 O O . LEU A 1 99 ? -2.433 -14.175 0.494 1.00 88.44 99 LEU A O 1
ATOM 809 N N . PHE A 1 100 ? -0.336 -14.960 0.231 1.00 91.38 100 PHE A N 1
ATOM 810 C CA . PHE A 1 100 ? -0.294 -15.648 1.521 1.00 91.38 100 PHE A CA 1
ATOM 811 C C . PHE A 1 100 ? -0.442 -14.682 2.691 1.00 91.38 100 PHE A C 1
ATOM 813 O O . PHE A 1 100 ? -1.122 -15.023 3.651 1.00 91.38 100 PHE A O 1
ATOM 820 N N . PHE A 1 101 ? 0.116 -13.475 2.609 1.00 90.69 101 PHE A N 1
ATOM 821 C CA . PHE A 1 101 ? -0.044 -12.463 3.648 1.00 90.69 101 PHE A CA 1
ATOM 822 C C . PHE A 1 101 ? -1.512 -12.051 3.826 1.00 90.69 101 PHE A C 1
ATOM 824 O O . PHE A 1 101 ? -2.024 -12.058 4.944 1.00 90.69 101 PHE A O 1
ATOM 831 N N . VAL A 1 102 ? -2.226 -11.758 2.733 1.00 89.44 102 VAL A N 1
ATOM 832 C CA . VAL A 1 102 ? -3.654 -1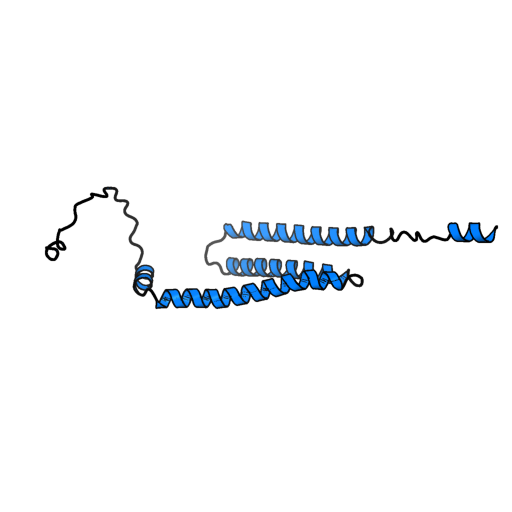1.389 2.797 1.00 89.44 102 VAL A CA 1
ATOM 833 C C . VAL A 1 102 ? -4.505 -12.556 3.301 1.00 89.44 102 VAL A C 1
ATOM 835 O O . VAL A 1 102 ? -5.351 -12.375 4.177 1.00 89.44 102 VAL A O 1
ATOM 838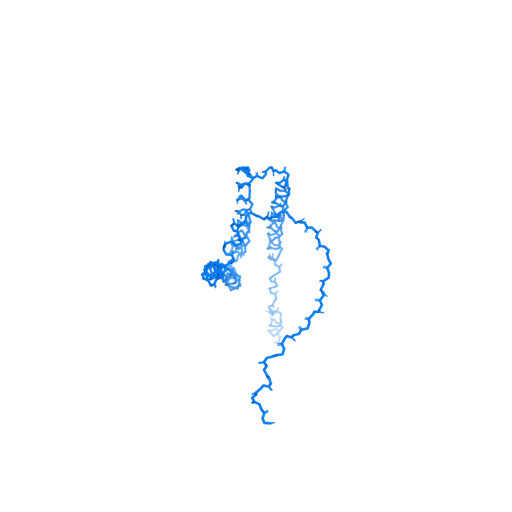 N N . TRP A 1 103 ? -4.259 -13.764 2.793 1.00 93.75 103 TRP A N 1
ATOM 839 C CA . TRP A 1 103 ? -4.947 -14.971 3.249 1.00 93.75 103 TRP A CA 1
ATOM 840 C C . TRP A 1 103 ? -4.711 -15.238 4.745 1.00 93.75 103 TRP A C 1
ATOM 842 O O . TRP A 1 103 ? -5.655 -15.535 5.478 1.00 93.75 103 TRP A O 1
ATOM 852 N N . PHE A 1 104 ? -3.475 -15.050 5.215 1.00 93.50 104 PHE A N 1
ATOM 853 C CA . PHE A 1 104 ? -3.089 -15.196 6.616 1.00 93.50 104 PHE A CA 1
ATOM 854 C C . PHE A 1 104 ? -3.815 -14.191 7.513 1.00 93.50 104 PHE A C 1
ATOM 856 O O . PHE A 1 104 ? -4.392 -14.593 8.517 1.00 93.50 104 PHE A O 1
ATOM 863 N N . ILE A 1 105 ? -3.881 -12.910 7.131 1.00 90.81 105 ILE A N 1
ATOM 864 C CA . ILE A 1 105 ? -4.635 -11.888 7.878 1.00 90.81 105 ILE A CA 1
ATOM 865 C C . ILE A 1 105 ? -6.103 -12.308 8.049 1.00 90.81 105 ILE A C 1
ATOM 867 O O . ILE A 1 105 ? -6.650 -12.198 9.144 1.00 90.81 105 ILE A O 1
ATOM 871 N N . ILE A 1 106 ? -6.740 -12.835 6.998 1.00 91.50 106 ILE A N 1
ATOM 872 C CA . ILE A 1 106 ? -8.140 -13.285 7.051 1.00 91.50 106 ILE A CA 1
ATOM 873 C C . ILE A 1 106 ? -8.299 -14.497 7.979 1.00 91.50 106 ILE A C 1
ATOM 875 O O . ILE A 1 106 ? -9.214 -14.522 8.804 1.00 91.50 106 ILE A O 1
ATOM 879 N N . ALA A 1 107 ? -7.411 -15.489 7.874 1.00 91.50 107 ALA A N 1
ATOM 880 C CA . ALA A 1 107 ? -7.427 -16.662 8.743 1.00 91.50 107 ALA A CA 1
ATOM 881 C C . ALA A 1 107 ? -7.247 -16.267 10.219 1.00 91.50 107 ALA A C 1
ATOM 883 O O . ALA A 1 107 ? -8.031 -16.693 11.065 1.00 91.50 107 ALA A O 1
ATOM 884 N N . PHE A 1 108 ? -6.291 -15.379 10.508 1.00 88.69 108 PHE A N 1
ATOM 885 C CA . PHE A 1 108 ? -6.027 -14.865 11.852 1.00 88.69 108 PHE A CA 1
ATOM 886 C C . PHE A 1 108 ? -7.157 -13.993 12.394 1.00 88.69 108 PHE A C 1
ATOM 888 O O . PHE A 1 108 ? -7.446 -14.059 13.582 1.00 88.69 108 PHE A O 1
ATOM 895 N N . LEU A 1 109 ? -7.826 -13.189 11.564 1.00 86.94 109 LEU A N 1
ATOM 896 C CA . LEU A 1 109 ? -9.003 -12.428 11.994 1.00 86.94 109 LEU A CA 1
ATOM 897 C C . LEU A 1 109 ? -10.160 -13.360 12.363 1.00 86.94 109 LEU A C 1
ATOM 899 O O . LEU A 1 109 ? -10.823 -13.144 13.379 1.00 86.94 109 LEU A O 1
ATOM 903 N N . LYS A 1 110 ? -10.385 -14.411 11.568 1.00 84.88 110 LYS A N 1
ATOM 904 C CA . LYS A 1 110 ? -11.427 -15.408 11.834 1.00 84.88 110 LYS A CA 1
ATOM 905 C C . LYS A 1 110 ? -11.126 -16.213 13.099 1.00 84.88 110 LYS A C 1
ATOM 907 O O . LYS A 1 110 ? -12.002 -16.354 13.950 1.00 84.88 110 LYS A O 1
ATOM 912 N N . ASP A 1 111 ? -9.898 -16.693 13.246 1.00 79.44 111 ASP A N 1
ATOM 913 C CA . ASP A 1 111 ? -9.475 -17.458 14.419 1.00 79.44 111 ASP A CA 1
ATOM 914 C C . ASP A 1 111 ? -9.370 -16.572 15.671 1.00 79.44 111 ASP A C 1
ATOM 916 O O . ASP A 1 111 ? -9.854 -16.922 16.739 1.00 79.44 111 ASP A O 1
ATOM 920 N N . GLY A 1 112 ? -8.878 -15.340 15.536 1.00 79.88 112 GLY A N 1
ATOM 921 C CA . GLY A 1 112 ? -8.857 -14.344 16.608 1.00 79.88 112 GLY A CA 1
ATOM 922 C C . GLY A 1 112 ? -10.256 -13.935 17.084 1.00 79.88 112 GLY A C 1
ATOM 923 O O . GLY A 1 112 ? -10.474 -13.754 18.285 1.00 79.88 112 GLY A O 1
ATOM 924 N N . SER A 1 113 ? -11.229 -13.832 16.173 1.00 75.00 113 SER A N 1
ATOM 925 C CA . SER A 1 113 ? -12.640 -13.649 16.536 1.00 75.00 113 SER A CA 1
ATOM 926 C C . SER A 1 113 ? -13.189 -14.865 17.285 1.00 75.00 113 SER A C 1
ATOM 928 O O . SER A 1 113 ? -13.935 -14.697 18.248 1.00 75.00 113 SER A O 1
ATOM 930 N N . SER A 1 114 ? -12.796 -16.076 16.885 1.00 71.38 114 SER A N 1
ATOM 931 C CA . SER A 1 114 ? -13.155 -17.315 17.583 1.00 71.38 114 SER A CA 1
ATOM 932 C C . SER A 1 114 ? -12.543 -17.355 18.989 1.00 71.38 114 SER A C 1
ATOM 934 O O . SER A 1 114 ? -13.254 -17.546 19.971 1.00 71.38 114 SER A O 1
ATOM 936 N N . TYR A 1 115 ? -11.255 -17.029 19.122 1.00 66.75 115 TYR A N 1
ATOM 937 C CA . TYR A 1 115 ? -10.535 -16.943 20.393 1.00 66.75 115 TYR A CA 1
ATOM 938 C C . TYR A 1 115 ? -11.171 -15.953 21.377 1.00 66.75 115 TYR A C 1
ATOM 940 O O . TYR A 1 115 ? -11.313 -16.261 22.562 1.00 66.75 115 TYR A O 1
ATOM 948 N N . LYS A 1 116 ? -11.608 -14.775 20.909 1.00 64.94 116 LYS A N 1
ATOM 949 C CA . LYS A 1 116 ? -12.355 -13.826 21.754 1.00 64.94 116 LYS A CA 1
ATOM 950 C C . LYS A 1 116 ? -13.684 -14.404 22.242 1.00 64.94 116 LYS A C 1
ATOM 952 O O . LYS A 1 116 ? -14.042 -14.182 23.395 1.00 64.94 116 LYS A O 1
ATOM 957 N N . ASN A 1 117 ? -14.390 -15.140 21.388 1.00 67.62 117 ASN A N 1
ATOM 958 C CA . ASN A 1 117 ? -15.693 -15.713 21.717 1.00 67.62 117 ASN A CA 1
ATOM 959 C C . ASN A 1 117 ? -15.579 -16.895 22.699 1.00 67.62 117 ASN A C 1
ATOM 961 O O . ASN A 1 117 ? -16.391 -17.038 23.611 1.00 67.62 117 ASN A O 1
ATOM 965 N N . LEU A 1 118 ? -14.519 -17.697 22.565 1.00 61.06 118 LEU A N 1
ATOM 966 C CA . LEU A 1 118 ? -14.215 -18.804 23.473 1.00 61.06 118 LEU A CA 1
ATOM 967 C C . LEU A 1 118 ? -13.855 -18.284 24.872 1.00 61.06 118 LEU A C 1
ATOM 969 O O . LEU A 1 118 ? -14.432 -18.720 25.859 1.00 61.06 118 LEU A O 1
ATOM 973 N N . ARG A 1 119 ? -13.013 -17.249 24.983 1.00 59.94 119 ARG A N 1
ATOM 974 C CA . ARG A 1 119 ? -12.698 -16.634 26.289 1.00 59.94 119 ARG A CA 1
ATOM 975 C C . ARG A 1 119 ? -13.894 -15.978 26.983 1.00 59.94 119 ARG A C 1
ATOM 977 O O . ARG A 1 119 ? -13.873 -15.850 28.200 1.00 59.94 119 ARG A O 1
ATOM 984 N N . ALA A 1 120 ? -14.902 -15.540 26.229 1.00 60.19 120 ALA A N 1
ATOM 985 C CA . ALA A 1 120 ? -16.141 -15.007 26.793 1.00 60.19 120 ALA A CA 1
ATOM 986 C C . ALA A 1 120 ? -17.071 -16.111 27.329 1.00 60.19 120 ALA A C 1
ATOM 988 O O . ALA A 1 120 ? -17.897 -15.832 28.193 1.00 60.19 120 ALA A O 1
ATOM 989 N N . THR A 1 121 ? -16.930 -17.342 26.828 1.00 62.00 121 THR A N 1
ATOM 990 C CA . THR A 1 121 ? -17.762 -18.492 27.216 1.0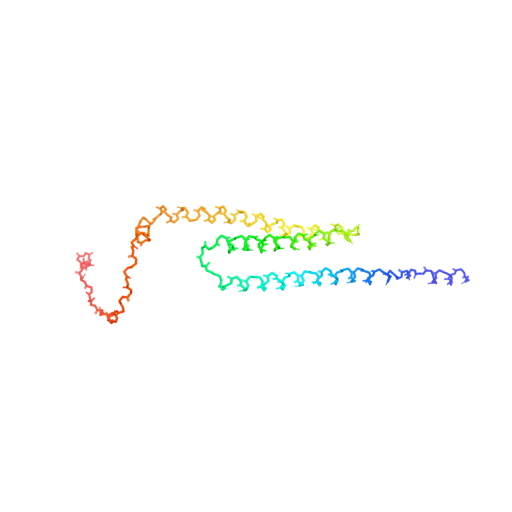0 62.00 121 THR A CA 1
ATOM 991 C C . THR A 1 121 ? -17.168 -19.259 28.404 1.00 62.00 121 THR A C 1
ATOM 993 O O . THR A 1 121 ? -17.914 -19.705 29.268 1.00 62.00 121 THR A O 1
ATOM 996 N N . GLU A 1 122 ? -15.839 -19.374 28.486 1.00 60.53 122 GLU A N 1
ATOM 997 C CA . GLU A 1 122 ? -15.153 -20.223 29.479 1.00 60.53 122 GLU A CA 1
ATOM 998 C C . GLU A 1 122 ? -14.987 -19.581 30.875 1.00 60.53 122 GLU A C 1
ATOM 1000 O O . GLU A 1 122 ? -14.704 -20.285 31.838 1.00 60.53 122 GLU A O 1
ATOM 1005 N N . ASP A 1 123 ? -15.143 -18.257 31.020 1.00 58.66 123 ASP A N 1
ATOM 1006 C CA . ASP A 1 123 ? -14.767 -17.537 32.253 1.00 58.66 123 ASP A CA 1
ATOM 1007 C C . ASP A 1 123 ? -15.830 -16.469 32.636 1.00 58.66 123 ASP A C 1
ATOM 1009 O O . ASP A 1 123 ? -15.585 -15.260 32.517 1.00 58.66 123 ASP A O 1
ATOM 1013 N N . PRO A 1 124 ? -17.045 -16.869 33.080 1.00 58.00 124 PRO A N 1
ATOM 1014 C CA . PRO A 1 124 ? -18.152 -15.941 33.360 1.00 58.00 124 PRO A CA 1
ATOM 1015 C C . PRO A 1 124 ? -17.810 -14.883 34.427 1.00 58.00 124 PRO A C 1
ATOM 1017 O O . PRO A 1 124 ? -18.321 -13.764 34.374 1.00 58.00 124 PRO A O 1
ATOM 1020 N N . TYR A 1 125 ? -16.871 -15.181 35.331 1.00 58.72 125 TYR A N 1
ATOM 1021 C CA . TYR A 1 125 ? -16.406 -14.265 36.380 1.00 58.72 125 TYR A CA 1
ATOM 1022 C C . TYR A 1 125 ? -15.630 -13.040 35.849 1.00 58.72 125 TYR A C 1
ATOM 1024 O O . TYR A 1 125 ? -15.682 -11.963 36.444 1.00 58.72 125 TYR A O 1
ATOM 1032 N N . LYS A 1 126 ? -14.931 -13.146 34.708 1.00 60.94 126 LYS A N 1
ATOM 1033 C CA . LYS A 1 126 ? -14.205 -12.004 34.106 1.00 60.94 126 LYS A CA 1
ATOM 1034 C C . LYS A 1 126 ? -15.117 -11.038 33.362 1.00 60.94 126 LYS A C 1
ATOM 1036 O O . LYS A 1 126 ? -14.825 -9.844 33.293 1.00 60.94 126 LYS A O 1
ATOM 1041 N N . VAL A 1 127 ? -16.215 -11.546 32.808 1.00 59.50 127 VAL A N 1
ATOM 1042 C CA . VAL A 1 127 ? -17.203 -10.731 32.093 1.00 59.50 127 VAL A CA 1
ATOM 1043 C C . VAL A 1 127 ? -17.907 -9.786 33.067 1.00 59.50 127 VAL A C 1
ATOM 1045 O O . VAL A 1 127 ? -18.129 -8.624 32.731 1.00 59.50 127 VAL A O 1
ATOM 1048 N N . GLU A 1 128 ? -18.178 -10.234 34.293 1.00 58.62 128 GLU A N 1
ATOM 1049 C CA . GLU A 1 128 ? -18.740 -9.390 35.351 1.00 58.62 128 GLU A CA 1
ATOM 1050 C C . GLU A 1 128 ? -17.734 -8.364 35.881 1.00 58.62 128 GLU A C 1
ATOM 1052 O O . GLU A 1 128 ? -18.079 -7.190 35.987 1.00 58.62 128 GLU A O 1
ATOM 1057 N N . LEU A 1 129 ? -16.471 -8.746 36.107 1.00 61.28 129 LEU A N 1
ATOM 1058 C CA . LEU A 1 129 ? -15.428 -7.815 36.562 1.00 61.28 129 LEU A CA 1
ATOM 1059 C C . LEU A 1 129 ? -15.162 -6.684 35.550 1.00 61.28 129 LEU A C 1
ATOM 1061 O O . LEU A 1 129 ? -14.899 -5.554 35.943 1.00 61.28 129 LEU A O 1
ATOM 1065 N N . SER A 1 130 ? -15.290 -6.961 34.247 1.00 61.78 130 SER A N 1
ATOM 1066 C CA . SER A 1 130 ? -15.168 -5.944 33.189 1.00 61.78 130 SER A CA 1
ATOM 1067 C C . SER A 1 130 ? -16.350 -4.965 33.108 1.00 61.78 130 SER A C 1
ATOM 1069 O O . SER A 1 130 ? -16.219 -3.897 32.513 1.00 61.78 130 SER A O 1
ATOM 1071 N N . LYS A 1 131 ? -17.499 -5.326 33.697 1.00 63.22 131 LYS A N 1
ATOM 1072 C CA . LYS A 1 131 ? -18.710 -4.490 33.787 1.00 63.22 131 LYS A CA 1
ATOM 1073 C C . LYS A 1 131 ? -18.816 -3.743 35.118 1.00 63.22 131 LYS A C 1
ATOM 1075 O O . LYS A 1 131 ? -19.651 -2.850 35.240 1.00 63.22 131 LYS A O 1
ATOM 1080 N N . GLN A 1 132 ? -17.994 -4.100 36.103 1.00 59.53 132 GLN A N 1
ATOM 1081 C CA . GLN A 1 132 ? -17.885 -3.376 37.363 1.00 59.53 132 GLN A CA 1
ATOM 1082 C C . GLN A 1 132 ? -17.120 -2.065 37.102 1.00 59.53 132 GLN A C 1
ATOM 1084 O O . GLN A 1 132 ? -16.035 -2.106 36.514 1.00 59.53 132 GLN A O 1
ATOM 1089 N N . PRO A 1 133 ? -17.652 -0.893 37.491 1.00 53.38 133 PRO A N 1
ATOM 1090 C CA . PRO A 1 133 ? -16.890 0.347 37.424 1.00 53.38 133 PRO A CA 1
ATOM 1091 C C . PRO A 1 133 ? -15.654 0.187 38.313 1.00 53.38 133 PRO A C 1
ATOM 1093 O O . PRO A 1 133 ? -15.776 -0.187 39.478 1.00 53.38 133 PRO A O 1
ATOM 1096 N N . MET A 1 134 ? -14.466 0.405 37.745 1.00 52.47 134 MET A N 1
ATOM 1097 C CA . MET A 1 134 ? -13.201 0.250 38.466 1.00 52.47 134 MET A CA 1
ATOM 1098 C C . MET A 1 134 ? -13.248 1.102 39.747 1.00 52.47 134 MET A C 1
ATOM 1100 O O . MET A 1 134 ? -13.402 2.322 39.634 1.00 52.47 134 MET A O 1
ATOM 1104 N N . PRO A 1 135 ? -13.134 0.517 40.955 1.00 48.75 135 PRO A N 1
ATOM 1105 C CA . PRO A 1 135 ? -12.908 1.318 42.145 1.00 48.75 135 PRO A CA 1
ATOM 1106 C C . PRO A 1 135 ? -11.556 2.015 41.981 1.00 48.75 135 PRO A C 1
ATOM 1108 O O . PRO A 1 135 ? -10.586 1.413 41.513 1.00 48.75 135 PRO A O 1
ATOM 1111 N N . ALA A 1 136 ? -11.523 3.308 42.306 1.00 45.69 136 ALA A N 1
ATOM 1112 C CA . ALA A 1 136 ? -10.302 4.096 42.324 1.00 45.69 136 ALA A CA 1
ATOM 1113 C C . ALA A 1 136 ? -9.220 3.333 43.096 1.00 45.69 136 ALA A C 1
ATOM 1115 O O . ALA A 1 136 ? -9.479 2.784 44.166 1.00 45.69 136 ALA A O 1
ATOM 1116 N N . HIS A 1 137 ? -8.028 3.263 42.513 1.00 42.59 137 HIS A N 1
ATOM 1117 C CA . HIS A 1 137 ? -6.887 2.582 43.100 1.00 42.59 137 HIS A CA 1
ATOM 1118 C C . HIS A 1 137 ? -6.507 3.310 44.401 1.00 42.59 137 HIS A C 1
ATOM 1120 O O . HIS A 1 137 ? -5.792 4.307 44.370 1.00 42.59 137 HIS A O 1
ATOM 1126 N N . GLU A 1 138 ? -7.007 2.844 45.547 1.00 34.44 138 GLU A N 1
ATOM 1127 C CA . GLU A 1 138 ? -6.398 3.161 46.835 1.00 34.44 138 GLU A CA 1
ATOM 1128 C C . GLU A 1 138 ? -5.182 2.252 47.007 1.00 34.44 138 GLU A C 1
ATOM 1130 O O . GLU A 1 138 ? -5.269 1.034 47.169 1.00 34.44 138 GLU A O 1
ATOM 1135 N N . GLU A 1 139 ? -4.023 2.884 46.898 1.00 42.78 139 GLU A N 1
ATOM 1136 C CA . GLU A 1 139 ? -2.738 2.408 47.373 1.00 42.78 139 GLU A CA 1
ATOM 1137 C C . GLU A 1 139 ? -2.833 2.117 48.876 1.00 42.78 139 GLU A C 1
ATOM 1139 O O . GLU A 1 139 ? -2.820 3.041 49.684 1.00 42.78 139 GLU A O 1
ATOM 1144 N N . LYS A 1 140 ? -2.923 0.838 49.258 1.00 31.88 140 LYS A N 1
ATOM 1145 C CA . LYS A 1 140 ? -2.568 0.370 50.605 1.00 31.88 140 LYS A CA 1
ATOM 1146 C C . LYS A 1 140 ? -1.620 -0.814 50.509 1.00 31.88 140 LYS A C 1
ATOM 1148 O O . LYS A 1 140 ? -2.003 -1.971 50.378 1.00 31.88 140 LYS A O 1
ATOM 1153 N N . GLU A 1 141 ? -0.353 -0.434 50.464 1.00 31.58 141 GLU A N 1
ATOM 1154 C CA . GLU A 1 141 ? 0.697 -0.884 51.368 1.00 31.58 141 GLU A CA 1
ATOM 1155 C C . GLU A 1 141 ? 0.369 -2.081 52.288 1.00 31.58 141 GLU A C 1
ATOM 1157 O O . GLU A 1 141 ? -0.530 -2.037 53.125 1.00 31.58 141 GLU A O 1
ATOM 1162 N N . ASN A 1 142 ? 1.289 -3.042 52.226 1.00 28.69 142 ASN A N 1
ATOM 1163 C CA . ASN A 1 142 ? 1.795 -3.856 53.326 1.00 28.69 142 ASN A CA 1
ATOM 1164 C C . ASN A 1 142 ? 1.222 -5.266 53.586 1.00 28.69 142 ASN A C 1
ATOM 1166 O O . ASN A 1 142 ? 0.046 -5.502 53.832 1.00 28.69 142 ASN A O 1
ATOM 1170 N N . THR A 1 143 ? 2.208 -6.168 53.664 1.00 27.67 143 THR A N 1
ATOM 1171 C CA . THR A 1 143 ? 2.262 -7.388 54.475 1.00 27.67 143 THR A CA 1
ATOM 1172 C C . THR A 1 143 ? 1.614 -8.653 53.899 1.00 27.67 143 THR A C 1
ATOM 1174 O O . THR A 1 143 ? 0.511 -9.058 54.251 1.00 27.67 143 THR A O 1
ATOM 1177 N N . HIS A 1 144 ? 2.406 -9.394 53.112 1.00 37.09 144 HIS A N 1
ATOM 1178 C CA . HIS A 1 144 ? 2.324 -10.858 53.087 1.00 37.09 144 HIS A CA 1
ATOM 1179 C C . HIS A 1 144 ? 2.718 -11.392 54.480 1.00 37.09 144 HIS A C 1
ATOM 1181 O O . HIS A 1 144 ? 3.870 -11.747 54.729 1.00 37.09 144 HIS A O 1
ATOM 1187 N N . GLU A 1 145 ? 1.768 -11.402 55.416 1.00 33.59 145 GLU A N 1
ATOM 1188 C CA . GLU A 1 145 ? 1.900 -12.114 56.685 1.00 33.59 145 GLU A CA 1
ATOM 1189 C C . GLU A 1 145 ? 1.627 -13.601 56.409 1.00 33.59 145 GLU A C 1
ATOM 1191 O O . GLU A 1 145 ? 0.496 -14.023 56.174 1.00 33.59 145 GLU A O 1
ATOM 1196 N N . VA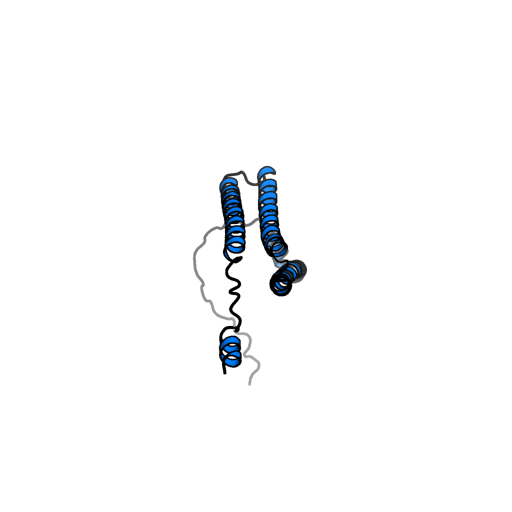L A 1 146 ? 2.688 -14.406 56.375 1.00 49.00 146 VAL A N 1
ATOM 1197 C CA . VAL A 1 146 ? 2.582 -15.868 56.326 1.00 49.00 146 VAL A CA 1
ATOM 1198 C C . VAL A 1 146 ? 2.052 -16.345 57.681 1.00 49.00 146 VAL A C 1
ATOM 1200 O O . VAL A 1 146 ? 2.752 -16.236 58.687 1.00 49.00 146 VAL A O 1
ATOM 1203 N N . LYS A 1 147 ? 0.832 -16.897 57.713 1.00 37.06 147 LYS A N 1
ATOM 1204 C CA . LYS A 1 147 ? 0.284 -17.637 58.864 1.00 37.06 147 LYS A CA 1
ATOM 1205 C C . LYS A 1 147 ? -0.121 -19.067 58.471 1.00 37.06 147 LYS A C 1
ATOM 1207 O O . LYS A 1 147 ? -0.479 -19.299 57.317 1.00 37.06 147 LYS A O 1
ATOM 1212 N N . PRO A 1 148 ? 0.024 -20.035 59.397 1.00 43.22 148 PRO A N 1
ATOM 1213 C CA . PRO A 1 148 ? 0.328 -21.429 59.081 1.00 43.22 148 PRO A CA 1
ATOM 1214 C C . PRO A 1 148 ? -0.918 -22.295 58.834 1.00 43.22 148 PRO A C 1
ATOM 1216 O O . PRO A 1 148 ? -2.023 -21.972 59.262 1.00 43.22 148 PRO A O 1
ATOM 1219 N N . ALA A 1 149 ? -0.710 -23.410 58.130 1.00 52.53 149 ALA A N 1
ATOM 1220 C CA . ALA A 1 149 ? -1.738 -24.354 57.693 1.00 52.53 149 ALA A CA 1
ATOM 1221 C C . ALA A 1 149 ? -2.472 -25.057 58.859 1.00 52.53 149 ALA A C 1
ATOM 1223 O O . ALA A 1 149 ? -1.808 -25.507 59.795 1.00 52.53 149 ALA A O 1
ATOM 1224 N N . PRO A 1 150 ? -3.807 -25.250 58.786 1.00 43.41 150 PRO A N 1
ATOM 1225 C CA . PRO A 1 150 ? -4.516 -26.142 59.692 1.00 43.41 150 PRO A CA 1
ATOM 1226 C C . PRO A 1 150 ? -4.367 -27.604 59.240 1.00 43.41 150 PRO A C 1
ATOM 1228 O O . PRO A 1 150 ? -4.793 -28.021 58.161 1.00 43.41 150 PRO A O 1
ATOM 1231 N N . GLU A 1 151 ? -3.725 -28.369 60.111 1.00 57.53 151 GLU A N 1
ATOM 1232 C CA . GLU A 1 151 ? -3.511 -29.809 60.074 1.00 57.53 151 GLU A CA 1
ATOM 1233 C C . GLU A 1 151 ? -4.849 -30.577 60.051 1.00 57.53 151 GLU A C 1
ATOM 1235 O O . GLU A 1 151 ? -5.609 -30.552 61.015 1.00 57.53 151 GLU A O 1
ATOM 1240 N N . SER A 1 152 ? -5.166 -31.259 58.945 1.00 55.88 152 SER A N 1
ATOM 1241 C CA . SER A 1 152 ? -6.344 -32.149 58.872 1.00 55.88 152 SER A CA 1
ATOM 1242 C C . SER A 1 152 ? -6.164 -33.386 57.982 1.00 55.88 152 SER A C 1
ATOM 1244 O O . SER A 1 152 ? -7.146 -34.002 57.582 1.00 55.88 152 SER A O 1
ATOM 1246 N N . GLN A 1 153 ? -4.926 -33.803 57.678 1.00 54.31 153 GLN A N 1
ATOM 1247 C CA . GLN A 1 153 ? -4.681 -34.972 56.811 1.00 54.31 153 GLN A CA 1
ATOM 1248 C C . GLN A 1 153 ? -3.546 -35.909 57.263 1.00 54.31 153 GLN A C 1
ATOM 1250 O O . GLN A 1 153 ? -2.784 -36.413 56.442 1.00 54.31 153 GLN A O 1
ATOM 1255 N N . LYS A 1 154 ? -3.440 -36.212 58.563 1.00 50.25 154 LYS A N 1
ATOM 1256 C CA . LYS A 1 154 ? -2.609 -37.340 59.039 1.00 50.25 154 LYS A CA 1
ATOM 1257 C C . LYS A 1 154 ? -3.304 -38.247 60.066 1.00 50.25 154 LYS A C 1
ATOM 1259 O O . LYS A 1 154 ? -2.663 -38.754 60.973 1.00 50.25 154 LYS A O 1
ATOM 1264 N N . LEU A 1 155 ? -4.604 -38.503 59.887 1.00 53.03 155 LEU A N 1
ATOM 1265 C CA . LEU A 1 155 ? -5.346 -39.542 60.630 1.00 53.03 155 LEU A CA 1
ATOM 1266 C C . LEU A 1 155 ? -5.641 -40.818 59.816 1.00 53.03 155 LEU A C 1
ATOM 1268 O O . LEU A 1 155 ? -6.567 -41.545 60.150 1.00 53.03 155 LEU A O 1
ATOM 1272 N N . TYR A 1 156 ? -4.874 -41.120 58.762 1.00 53.06 156 TYR A N 1
ATOM 1273 C CA . TYR A 1 156 ? -5.079 -42.343 57.962 1.00 53.06 156 TYR A CA 1
ATOM 1274 C C . TYR A 1 156 ? -3.784 -42.981 57.440 1.00 53.06 156 TYR A C 1
ATOM 1276 O O . TYR A 1 156 ? -3.760 -43.476 56.322 1.00 53.06 156 TYR A O 1
ATOM 1284 N N . ASN A 1 157 ? -2.710 -42.998 58.232 1.00 42.72 157 ASN A N 1
ATOM 1285 C CA . ASN A 1 157 ? -1.592 -43.922 58.017 1.00 42.72 157 ASN A CA 1
ATOM 1286 C C . ASN A 1 157 ? -1.112 -44.437 59.383 1.00 42.72 157 ASN A C 1
ATOM 1288 O O . ASN A 1 157 ? -0.919 -43.625 60.285 1.00 42.72 157 ASN A O 1
ATOM 1292 N N . LEU A 1 158 ? -1.016 -45.770 59.484 1.00 44.31 158 L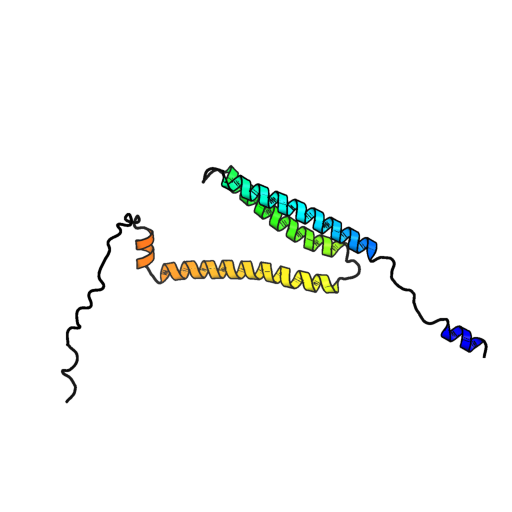EU A N 1
ATOM 1293 C CA . LEU A 1 158 ? -0.630 -46.603 60.634 1.00 44.31 158 LEU A CA 1
ATOM 1294 C C . LEU A 1 158 ? 0.511 -46.054 61.503 1.00 44.31 158 LEU A C 1
ATOM 1296 O O . LEU A 1 158 ? 1.508 -45.563 60.928 1.00 44.31 158 LEU A O 1
#

pLDDT: mean 70.52, std 17.63, range [27.67, 95.0]

Sequence (158 aa):
MSDLAQLESGGHTHAHAFDSKAVRKEIWKITLYLTVLTIIELILGFTMMNWEEGSFKRDFVKGIIIILMLWKAFYIIGYFMHLRHEVKTMIMVIALPALFFVWFIIAFLKDGSSYKNLRATEDPYKVELSKQPMPAHEEKENTHEVKPAPESQKLYNL

Secondary structure (DSSP, 8-state):
-HHHHHHHTT-------SSHHHHHHHHHHHHHHHHHHHHHHHHHHHHGGGSPTT-HHHHHHHHHHHHHHHHHHHHHHHHHHHT-TT-HHHHHHHHHHHHHHHHHHHHHHHHHHHHHHHHHHH-HHHHHHTTSPPPP-----------PPP--S-SS--

Radius of gyration: 33.02 Å; chains: 1; bounding box: 63×64×103 Å

Foldseek 3Di:
DVVVVVVVVPPDDPPPPPCPVVVVVLVVVLVVVVVVLVVVLVVLVVVLVPDDPPDPVSVVNVVVSVVSVVVSVVVVLVSVVPVPPPPPPCNCVVVVVVVVVVVVVVVCVVVVVVVVVVVCVPCVPVVVVVVDDDDPDDDDDDDPDDDDDDDDPDPPDD